Protein AF-A0A0F8W660-F1 (afdb_monomer_lite)

Organism: NCBI:txid412755

Foldseek 3Di:
DVVLVVLLVVLVVVLVVLVVLVVDLVPDADDPVNLVVLVVLQVVLCCCVPPVVNNNSSVSSNVSSVSVVCSDVPSDDPPPD

pLDDT: mean 79.31, std 10.23, range [44.31, 90.0]

Structure (mmCIF, N/CA/C/O backbone):
data_AF-A0A0F8W660-F1
#
_entry.id   AF-A0A0F8W660-F1
#
loop_
_atom_site.group_PDB
_atom_site.id
_atom_site.type_symbol
_atom_site.label_atom_id
_atom_site.label_alt_id
_atom_site.label_comp_id
_atom_site.label_asym_id
_atom_site.label_entity_id
_atom_site.label_seq_id
_atom_site.pdbx_PDB_ins_code
_atom_site.Cartn_x
_atom_site.Cartn_y
_atom_site.Cartn_z
_atom_site.occupancy
_atom_site.B_iso_or_equiv
_atom_site.auth_seq_id
_atom_site.auth_comp_id
_atom_site.auth_asym_id
_atom_site.auth_atom_id
_atom_site.pdbx_PDB_model_num
ATOM 1 N N . MET A 1 1 ? 15.888 3.441 -14.931 1.00 64.81 1 MET A N 1
ATOM 2 C CA . MET A 1 1 ? 16.276 3.009 -13.567 1.00 64.81 1 MET A CA 1
ATOM 3 C C . MET A 1 1 ? 16.179 4.126 -12.536 1.00 64.81 1 MET A C 1
ATOM 5 O O . MET A 1 1 ? 15.423 3.946 -11.598 1.00 64.81 1 MET A O 1
ATOM 9 N N . ILE A 1 2 ? 16.847 5.280 -12.699 1.00 86.69 2 ILE A N 1
ATOM 10 C CA . ILE A 1 2 ? 16.728 6.404 -11.739 1.00 86.69 2 ILE A CA 1
ATOM 11 C C . ILE A 1 2 ? 15.269 6.862 -11.538 1.00 86.69 2 ILE A C 1
ATOM 13 O O . ILE A 1 2 ? 14.849 7.130 -10.422 1.00 86.69 2 ILE A O 1
ATOM 17 N N . TRP A 1 3 ? 14.477 6.862 -12.615 1.00 85.31 3 TRP A N 1
ATOM 18 C CA . TRP A 1 3 ? 13.060 7.226 -12.584 1.00 85.31 3 TRP A CA 1
ATOM 19 C C . TRP A 1 3 ? 12.199 6.278 -11.741 1.00 85.31 3 TRP A C 1
ATOM 21 O O . TRP A 1 3 ? 11.391 6.738 -10.944 1.00 85.31 3 TRP A O 1
ATOM 31 N N . ASP A 1 4 ? 12.413 4.964 -11.866 1.00 86.56 4 ASP A N 1
ATOM 32 C CA . ASP A 1 4 ? 11.705 3.967 -11.052 1.00 86.56 4 ASP A CA 1
ATOM 33 C C . ASP A 1 4 ? 12.037 4.156 -9.566 1.00 86.56 4 ASP A C 1
ATOM 35 O O . ASP A 1 4 ? 11.148 4.130 -8.726 1.00 86.56 4 ASP A O 1
ATOM 39 N N . LEU A 1 5 ? 13.299 4.466 -9.246 1.00 86.81 5 LEU A N 1
ATOM 40 C CA . LEU A 1 5 ? 13.722 4.743 -7.873 1.00 86.81 5 LEU A CA 1
ATOM 41 C C . LEU A 1 5 ? 13.078 6.019 -7.303 1.00 86.81 5 LEU A C 1
ATOM 43 O O . LEU A 1 5 ? 12.616 6.010 -6.167 1.00 86.81 5 LEU A O 1
ATOM 47 N N . ILE A 1 6 ? 13.014 7.103 -8.082 1.00 90.00 6 ILE A N 1
ATOM 48 C CA . ILE A 1 6 ? 12.356 8.355 -7.666 1.00 90.00 6 ILE A CA 1
ATOM 49 C C . ILE A 1 6 ? 10.870 8.103 -7.384 1.00 90.00 6 ILE A C 1
ATOM 51 O O . ILE A 1 6 ? 10.360 8.500 -6.336 1.00 90.00 6 ILE A O 1
ATOM 55 N N . MET A 1 7 ? 10.188 7.389 -8.284 1.00 86.94 7 MET A N 1
ATOM 56 C CA . MET A 1 7 ? 8.781 7.033 -8.104 1.00 86.94 7 MET A CA 1
ATOM 57 C C . MET A 1 7 ? 8.580 6.098 -6.909 1.00 86.94 7 MET A C 1
ATOM 59 O O . MET A 1 7 ? 7.630 6.268 -6.152 1.00 86.94 7 MET A O 1
ATOM 63 N N . ALA A 1 8 ? 9.488 5.145 -6.702 1.00 87.12 8 ALA A N 1
ATOM 64 C CA . ALA A 1 8 ? 9.477 4.231 -5.567 1.00 87.12 8 ALA A CA 1
ATOM 65 C C . ALA A 1 8 ? 9.602 4.976 -4.229 1.00 87.12 8 ALA A C 1
ATOM 67 O O . ALA A 1 8 ? 8.857 4.679 -3.298 1.00 87.12 8 ALA A O 1
ATOM 68 N N . ILE A 1 9 ? 10.487 5.972 -4.140 1.00 88.38 9 ILE A N 1
ATOM 69 C CA . ILE A 1 9 ? 10.643 6.799 -2.936 1.00 88.38 9 ILE A CA 1
ATOM 70 C C . ILE A 1 9 ? 9.380 7.629 -2.687 1.00 88.38 9 ILE A C 1
ATOM 72 O O . ILE A 1 9 ? 8.850 7.594 -1.580 1.00 88.38 9 ILE A O 1
ATOM 76 N N . ALA A 1 10 ? 8.837 8.291 -3.713 1.00 86.56 10 ALA A N 1
ATOM 77 C CA . ALA A 1 10 ? 7.603 9.068 -3.577 1.00 86.56 10 ALA A CA 1
ATOM 78 C C . ALA A 1 10 ? 6.420 8.200 -3.098 1.00 86.56 10 ALA A C 1
ATOM 80 O O . ALA A 1 10 ? 5.650 8.594 -2.223 1.00 86.56 10 ALA A O 1
ATOM 81 N N . GLN A 1 11 ? 6.301 6.980 -3.629 1.00 83.62 11 GLN A N 1
ATOM 82 C CA . GLN A 1 11 ? 5.316 5.984 -3.194 1.00 83.62 11 GLN A CA 1
ATOM 83 C C . GLN A 1 11 ? 5.537 5.548 -1.741 1.00 83.62 11 GLN A C 1
ATOM 85 O O . GLN A 1 11 ? 4.573 5.393 -0.989 1.00 83.62 11 GLN A O 1
ATOM 90 N N . ALA A 1 12 ? 6.795 5.348 -1.343 1.00 85.56 12 ALA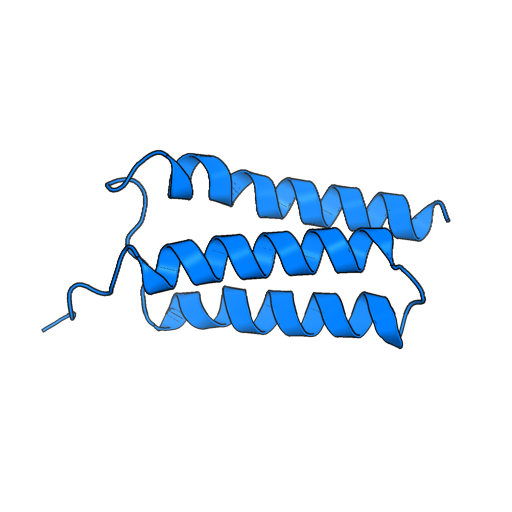 A N 1
ATOM 91 C CA . ALA A 1 12 ? 7.159 4.929 0.005 1.00 85.56 12 ALA A CA 1
ATOM 92 C C . ALA A 1 12 ? 6.870 6.019 1.045 1.00 85.56 12 ALA A C 1
ATOM 94 O O . ALA A 1 12 ? 6.353 5.706 2.114 1.00 85.56 12 ALA A O 1
ATOM 95 N N . GLU A 1 13 ? 7.134 7.289 0.729 1.00 86.44 13 GLU A N 1
ATOM 96 C CA . GLU A 1 13 ? 6.803 8.426 1.597 1.00 86.44 13 GLU A CA 1
ATOM 97 C C . GLU A 1 13 ? 5.292 8.528 1.833 1.00 86.44 13 GLU A C 1
ATOM 99 O O . GLU A 1 13 ? 4.844 8.647 2.974 1.00 86.44 13 GLU A O 1
ATOM 104 N N . LEU A 1 14 ? 4.493 8.388 0.771 1.00 78.19 14 LEU A N 1
ATOM 105 C CA . LEU A 1 14 ? 3.032 8.362 0.875 1.00 78.19 14 LEU A CA 1
ATOM 106 C C . LEU A 1 14 ? 2.531 7.126 1.641 1.00 78.19 14 LEU A C 1
ATOM 108 O O . LEU A 1 14 ? 1.575 7.217 2.414 1.00 78.19 14 LEU A O 1
ATOM 112 N N . GLY A 1 15 ? 3.192 5.981 1.465 1.00 78.62 15 GLY A N 1
ATOM 113 C CA . GLY A 1 15 ? 2.923 4.748 2.206 1.00 78.62 15 GLY A CA 1
ATOM 114 C C . GLY A 1 15 ? 3.329 4.814 3.681 1.00 78.62 15 GLY A C 1
ATOM 115 O O . GLY A 1 15 ? 2.750 4.111 4.504 1.00 78.62 15 GLY A O 1
ATOM 116 N N . LEU A 1 16 ? 4.268 5.682 4.065 1.00 82.56 16 LEU A N 1
ATOM 117 C CA . LEU A 1 16 ? 4.736 5.791 5.449 1.00 82.56 16 LEU A CA 1
ATOM 118 C C . LEU A 1 16 ? 3.626 6.262 6.395 1.00 82.56 16 LEU A C 1
ATOM 120 O O . LEU A 1 16 ? 3.561 5.839 7.550 1.00 82.56 16 LEU A O 1
ATOM 124 N N . PHE A 1 17 ? 2.709 7.090 5.889 1.00 77.50 17 PHE A N 1
ATOM 125 C CA . PHE A 1 17 ? 1.567 7.580 6.657 1.00 77.50 17 PHE A CA 1
ATOM 126 C C . PHE A 1 17 ? 0.628 6.466 7.109 1.00 77.50 17 PHE A C 1
ATOM 128 O O . PHE A 1 17 ? -0.067 6.666 8.100 1.00 77.50 17 PHE A O 1
ATOM 135 N N . ILE A 1 18 ? 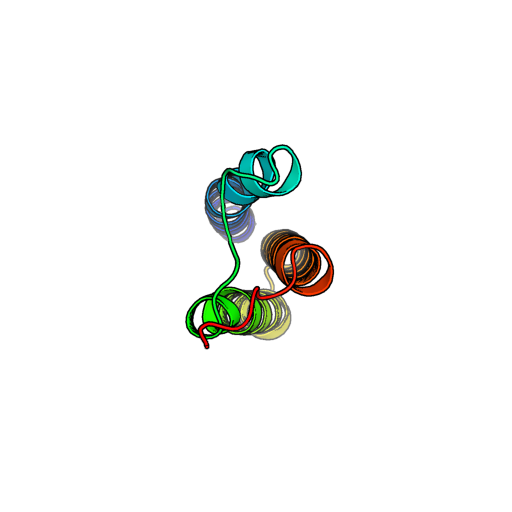0.667 5.301 6.451 1.00 78.94 18 ILE A N 1
ATOM 136 C CA . ILE A 1 18 ? -0.082 4.094 6.817 1.00 78.94 18 ILE A CA 1
ATOM 137 C C . ILE A 1 18 ? 0.394 3.494 8.140 1.00 78.94 18 ILE A C 1
ATOM 139 O O . ILE A 1 18 ? -0.376 2.846 8.841 1.00 78.94 18 ILE A O 1
ATOM 143 N N . VAL A 1 19 ? 1.675 3.656 8.481 1.00 80.06 19 VAL A N 1
ATOM 144 C CA . VAL A 1 19 ? 2.311 2.969 9.611 1.00 80.06 19 VAL A CA 1
ATOM 145 C C . VAL A 1 19 ? 1.678 3.368 10.947 1.00 80.06 19 VAL A C 1
ATOM 147 O O . VAL A 1 19 ? 1.227 2.473 11.670 1.00 80.06 19 VAL A O 1
ATOM 150 N N . PRO A 1 20 ? 1.546 4.666 11.294 1.00 77.62 20 PRO A N 1
ATOM 151 C CA . PRO A 1 20 ? 0.813 5.054 12.497 1.00 77.62 20 PRO A CA 1
ATOM 152 C C . PRO A 1 20 ? -0.666 4.655 12.411 1.00 77.62 20 PRO A C 1
ATOM 154 O O . PRO A 1 20 ? -1.266 4.297 13.428 1.00 77.62 20 PRO A O 1
ATOM 157 N N . THR A 1 21 ? -1.240 4.637 11.204 1.00 76.88 21 THR A N 1
ATOM 158 C CA . THR A 1 21 ? -2.603 4.158 10.953 1.00 76.88 21 THR A CA 1
ATOM 159 C C . THR A 1 21 ? -2.750 2.660 11.127 1.00 76.88 21 THR A C 1
ATOM 161 O O . THR A 1 21 ? -3.858 2.222 11.357 1.00 76.88 21 THR A O 1
ATOM 164 N N . LEU A 1 22 ? -1.700 1.852 11.034 1.00 73.44 22 LEU A N 1
ATOM 165 C CA . LEU A 1 22 ? -1.741 0.420 11.333 1.00 73.44 22 LEU A CA 1
ATOM 166 C C . LEU A 1 22 ? -1.482 0.166 12.819 1.00 73.44 22 LEU A C 1
ATOM 168 O O . LEU A 1 22 ? -2.128 -0.704 13.406 1.00 73.44 22 LEU A O 1
ATOM 172 N N . ALA A 1 23 ? -0.618 0.968 13.446 1.00 79.12 23 ALA A N 1
ATOM 173 C CA . ALA A 1 23 ? -0.234 0.825 14.849 1.00 79.12 23 ALA A CA 1
ATOM 174 C C . ALA A 1 23 ? -1.296 1.341 15.837 1.00 79.12 23 ALA A C 1
ATOM 176 O O . ALA A 1 23 ? -1.513 0.727 16.879 1.00 79.12 23 ALA A O 1
ATOM 177 N N . ASN A 1 24 ? -1.994 2.438 15.523 1.00 77.31 24 ASN A N 1
ATOM 178 C CA . ASN A 1 24 ? -2.939 3.069 16.449 1.00 77.31 24 ASN A CA 1
ATOM 179 C C . ASN A 1 24 ? -4.374 3.024 15.912 1.00 77.31 24 ASN A C 1
ATOM 181 O O . ASN A 1 24 ? -4.695 3.703 14.938 1.00 77.31 24 ASN A O 1
ATOM 185 N N . LYS A 1 25 ? -5.241 2.226 16.550 1.00 66.56 25 LYS A N 1
ATOM 186 C CA . LYS A 1 25 ? -6.665 2.068 16.189 1.00 66.56 25 LYS A CA 1
ATOM 187 C C . LYS A 1 25 ? -7.482 3.356 16.287 1.00 66.56 25 LYS A C 1
ATOM 189 O O . LYS A 1 25 ? -8.375 3.549 15.475 1.00 66.56 25 LYS A O 1
ATOM 194 N N . ALA A 1 26 ? -7.127 4.256 17.200 1.00 68.38 26 ALA A N 1
ATOM 195 C CA . ALA A 1 26 ? -7.814 5.532 17.386 1.00 68.38 26 ALA A CA 1
ATOM 196 C C . ALA A 1 26 ? -7.356 6.626 16.406 1.00 68.38 26 ALA A C 1
ATOM 198 O O . ALA A 1 26 ? -8.012 7.655 16.291 1.00 68.38 26 ALA A O 1
ATOM 199 N N . ALA A 1 27 ? -6.234 6.429 15.702 1.00 68.50 27 ALA A N 1
ATOM 200 C CA . ALA A 1 27 ? -5.666 7.467 14.841 1.00 68.50 27 ALA A CA 1
ATOM 201 C C . ALA A 1 27 ? -6.480 7.714 13.564 1.00 68.50 27 ALA A C 1
ATOM 203 O O . ALA A 1 27 ? -6.368 8.784 12.970 1.00 68.50 27 ALA A O 1
ATOM 204 N N . TYR A 1 28 ? -7.265 6.732 13.112 1.00 70.50 28 TYR A N 1
ATOM 205 C CA . TYR A 1 28 ? -8.007 6.849 11.864 1.00 70.50 28 TYR A CA 1
ATOM 206 C C . TYR A 1 28 ? -9.138 5.833 11.763 1.00 70.50 28 TYR A C 1
ATOM 208 O O . TYR A 1 28 ? -8.914 4.627 11.909 1.00 70.50 28 TYR A O 1
ATOM 216 N N . MET A 1 29 ? -10.322 6.336 11.422 1.00 70.69 29 MET A N 1
ATOM 217 C CA . MET A 1 29 ? -11.459 5.533 10.997 1.00 70.69 29 MET A CA 1
ATOM 218 C C . MET A 1 29 ? -11.616 5.613 9.475 1.00 70.69 29 MET A C 1
ATOM 220 O O . MET A 1 29 ? -11.807 6.713 8.947 1.00 70.69 29 MET A O 1
ATOM 224 N N . PRO A 1 30 ? -11.545 4.478 8.759 1.00 69.50 30 PRO A N 1
ATOM 225 C CA . PRO A 1 30 ? -11.753 4.448 7.319 1.00 69.50 30 PRO A CA 1
ATOM 226 C C . PRO A 1 30 ? -13.212 4.781 6.972 1.00 69.50 30 PRO A C 1
ATOM 228 O O . PRO A 1 30 ? -14.138 4.104 7.414 1.00 69.50 30 PRO A O 1
ATOM 231 N N . ARG A 1 31 ? -13.416 5.827 6.160 1.00 72.50 31 ARG A N 1
ATOM 232 C CA . ARG A 1 31 ? -14.731 6.235 5.625 1.00 72.50 31 ARG A CA 1
ATOM 233 C C . ARG A 1 31 ? -14.880 5.730 4.197 1.00 72.50 31 ARG A C 1
ATOM 235 O O . ARG A 1 31 ? -13.882 5.638 3.502 1.00 72.50 31 ARG A O 1
ATOM 242 N N . LEU A 1 32 ? -16.090 5.499 3.686 1.00 66.12 32 LEU A N 1
ATOM 243 C CA . LEU A 1 32 ? -16.286 5.043 2.293 1.00 66.12 32 LEU A CA 1
ATOM 244 C C . LEU A 1 32 ? -15.556 5.910 1.246 1.00 66.12 32 LEU A C 1
ATOM 246 O O . LEU A 1 32 ? -14.990 5.380 0.291 1.00 66.12 32 LEU A O 1
ATOM 250 N N . THR A 1 33 ? -15.476 7.227 1.462 1.00 66.56 33 THR A N 1
ATOM 251 C CA . THR A 1 33 ? -14.724 8.160 0.601 1.00 66.56 33 THR A CA 1
ATOM 252 C C . THR A 1 33 ? -13.218 7.882 0.572 1.00 66.56 33 THR A C 1
ATOM 254 O O . THR A 1 33 ? -12.553 8.142 -0.426 1.00 66.56 33 THR A O 1
ATOM 257 N N . SER A 1 34 ? -12.672 7.292 1.632 1.00 65.25 34 SER A N 1
ATOM 258 C CA . SER A 1 34 ? -11.268 6.896 1.745 1.00 65.25 34 SER A CA 1
ATOM 259 C C . SER A 1 34 ? -10.953 5.602 0.981 1.00 65.25 34 SER A C 1
ATOM 261 O O . SER A 1 34 ? -9.786 5.311 0.731 1.00 65.25 34 SER A O 1
ATOM 263 N N . GLY A 1 35 ? -11.972 4.849 0.541 1.00 68.94 35 GLY A N 1
ATOM 264 C CA . GLY A 1 35 ? -11.803 3.652 -0.292 1.00 68.94 35 GLY A CA 1
ATOM 265 C C . GLY A 1 35 ? -11.260 3.991 -1.682 1.00 68.94 35 GLY A C 1
ATOM 266 O O . GLY A 1 35 ? -10.552 3.189 -2.293 1.00 68.94 35 GLY A O 1
ATOM 267 N N . GLY A 1 36 ? -11.490 5.230 -2.136 1.00 75.62 36 GLY A N 1
ATOM 268 C CA . GLY A 1 36 ? -10.874 5.781 -3.342 1.00 75.62 36 GLY A CA 1
ATOM 269 C C . GLY A 1 36 ? -9.345 5.790 -3.288 1.00 75.62 36 GLY A C 1
ATOM 270 O O . GLY A 1 36 ? -8.704 5.686 -4.330 1.00 75.62 36 GLY A O 1
ATOM 271 N N . LEU A 1 37 ? -8.747 5.825 -2.093 1.00 78.62 37 LEU A N 1
ATOM 272 C CA . LEU A 1 37 ? -7.296 5.773 -1.932 1.00 78.62 37 LEU A CA 1
ATOM 273 C C . LEU A 1 37 ? -6.733 4.381 -2.269 1.00 78.62 37 LEU A C 1
ATOM 275 O O . LEU A 1 37 ? -5.719 4.280 -2.955 1.00 78.62 37 LEU A O 1
ATOM 279 N N . VAL A 1 38 ? -7.428 3.309 -1.871 1.00 83.00 38 VAL A N 1
ATOM 280 C CA . VAL A 1 38 ? -7.062 1.923 -2.224 1.00 83.00 38 VAL A CA 1
ATOM 281 C C . VAL A 1 38 ? -7.206 1.701 -3.728 1.00 83.00 38 VAL A C 1
ATOM 283 O O . VAL A 1 38 ? -6.290 1.180 -4.370 1.00 83.00 38 VAL A O 1
ATOM 286 N N . ALA A 1 39 ? -8.335 2.125 -4.304 1.00 83.25 39 ALA A N 1
ATOM 287 C CA . ALA A 1 39 ? -8.581 2.008 -5.739 1.00 83.25 39 ALA A CA 1
ATOM 288 C C . ALA A 1 39 ? -7.550 2.807 -6.554 1.00 83.25 39 ALA A C 1
ATOM 290 O O . ALA A 1 39 ? -6.963 2.276 -7.495 1.00 83.25 39 ALA A O 1
ATOM 291 N N . GLY A 1 40 ? -7.268 4.047 -6.147 1.00 83.94 40 GLY A N 1
ATOM 292 C CA . GLY A 1 40 ? -6.273 4.909 -6.781 1.00 83.94 40 GLY A CA 1
ATOM 293 C C . GLY A 1 40 ? -4.868 4.310 -6.743 1.00 83.94 40 GLY A C 1
ATOM 294 O O . GLY A 1 40 ? -4.231 4.196 -7.788 1.00 83.94 40 GLY A O 1
ATOM 295 N N . LEU A 1 41 ? -4.402 3.850 -5.577 1.00 83.88 41 LEU A N 1
ATOM 296 C CA . LEU A 1 41 ? -3.086 3.210 -5.451 1.00 83.88 41 LEU A CA 1
ATOM 297 C C . LEU A 1 41 ? -2.984 1.919 -6.273 1.00 83.88 41 LEU A C 1
ATOM 299 O O . LEU A 1 41 ? -1.944 1.660 -6.874 1.00 83.88 41 LEU A O 1
ATOM 303 N N . SER A 1 42 ? -4.071 1.150 -6.367 1.00 85.00 42 SER A N 1
ATOM 304 C CA . SER A 1 42 ? -4.121 -0.059 -7.199 1.00 85.00 42 SER A CA 1
ATOM 305 C C . SER A 1 42 ? -3.980 0.272 -8.689 1.00 85.00 42 SER A C 1
ATOM 307 O O . SER A 1 42 ? -3.205 -0.372 -9.395 1.00 85.00 42 SER A O 1
ATOM 309 N N . VAL A 1 43 ? -4.671 1.313 -9.169 1.00 88.25 43 VAL A N 1
ATOM 310 C CA . VAL A 1 43 ? -4.540 1.797 -10.555 1.00 88.25 43 VAL A CA 1
ATOM 311 C C . VAL A 1 43 ? -3.122 2.297 -10.826 1.00 88.25 43 VAL A C 1
ATOM 313 O O . VAL A 1 43 ? -2.545 1.968 -11.861 1.00 88.25 43 VAL A O 1
ATOM 316 N N . VAL A 1 44 ? -2.531 3.040 -9.887 1.00 86.69 44 VAL A N 1
ATOM 317 C CA . VAL A 1 44 ? -1.155 3.538 -10.010 1.00 86.69 44 VAL A CA 1
ATOM 318 C C . VAL A 1 44 ? -0.146 2.386 -10.058 1.00 86.69 44 VAL A C 1
ATOM 320 O O . VAL A 1 44 ? 0.754 2.412 -10.895 1.00 86.69 44 VAL A O 1
ATOM 323 N N . ALA A 1 45 ? -0.313 1.350 -9.233 1.00 87.62 45 ALA A N 1
ATOM 324 C CA . ALA A 1 45 ? 0.547 0.167 -9.258 1.00 87.62 45 ALA A CA 1
ATOM 325 C C . ALA A 1 45 ? 0.522 -0.527 -10.630 1.00 87.62 45 ALA A C 1
ATOM 327 O O . ALA A 1 45 ? 1.574 -0.819 -11.202 1.00 87.62 45 ALA A O 1
ATOM 328 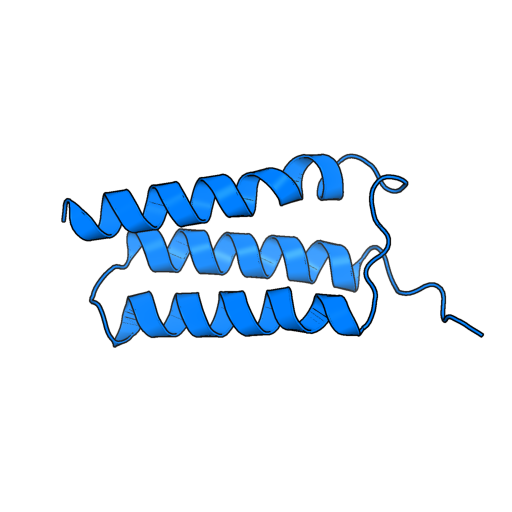N N . VAL A 1 46 ? -0.672 -0.732 -11.197 1.00 86.94 46 VAL A N 1
ATOM 329 C CA . VAL A 1 46 ? -0.836 -1.343 -12.526 1.00 86.94 46 VAL A CA 1
ATOM 330 C C . VAL A 1 46 ? -0.250 -0.453 -13.623 1.00 86.94 46 VAL A C 1
ATOM 332 O O . VAL A 1 46 ? 0.453 -0.951 -14.503 1.00 86.94 46 VAL A O 1
ATOM 335 N N . ALA A 1 47 ? -0.485 0.860 -13.562 1.00 87.19 47 ALA A N 1
ATOM 336 C CA . ALA A 1 47 ? 0.050 1.809 -14.534 1.00 87.19 47 ALA A CA 1
ATOM 337 C C . ALA A 1 47 ? 1.586 1.823 -14.534 1.00 87.19 47 ALA A C 1
ATOM 339 O O . ALA A 1 47 ? 2.199 1.820 -15.600 1.00 87.19 47 ALA A O 1
ATOM 340 N N . LEU A 1 48 ? 2.219 1.782 -13.359 1.00 86.81 48 LEU A N 1
ATOM 341 C CA . LEU A 1 48 ? 3.678 1.730 -13.236 1.00 86.81 48 LEU A CA 1
ATOM 342 C C . LEU A 1 48 ? 4.253 0.417 -13.780 1.00 86.81 48 LEU A C 1
ATOM 344 O O . LEU A 1 48 ? 5.268 0.435 -14.481 1.00 86.81 48 LEU A O 1
ATOM 348 N N . LEU A 1 49 ? 3.576 -0.702 -13.516 1.00 85.88 49 LEU A N 1
ATOM 349 C CA . LEU A 1 49 ? 4.023 -2.022 -13.951 1.00 85.88 49 LEU A CA 1
ATOM 350 C C . LEU A 1 49 ? 3.904 -2.207 -15.469 1.00 85.88 49 LEU A C 1
ATOM 352 O O . LEU A 1 49 ? 4.850 -2.660 -16.107 1.00 85.88 49 LEU A O 1
ATOM 356 N N . VAL A 1 50 ? 2.751 -1.857 -16.046 1.00 85.88 50 VAL A N 1
ATOM 357 C CA . VAL A 1 50 ? 2.417 -2.163 -17.449 1.00 85.88 50 VAL A CA 1
ATOM 358 C C . VAL A 1 50 ? 2.725 -0.994 -18.389 1.00 85.88 50 VAL A C 1
ATOM 360 O O . VAL A 1 50 ? 3.087 -1.214 -19.540 1.00 85.88 50 VAL A O 1
ATOM 363 N N . GLY A 1 51 ? 2.597 0.248 -17.918 1.00 81.88 51 GLY A N 1
ATOM 364 C CA . GLY A 1 51 ? 2.748 1.453 -18.742 1.00 81.88 51 GLY A CA 1
ATOM 365 C C . GLY A 1 51 ? 4.131 2.101 -18.687 1.00 81.88 51 GLY A C 1
ATOM 366 O O . GLY A 1 51 ? 4.562 2.686 -19.677 1.00 81.88 51 GLY A O 1
ATOM 367 N N . PHE A 1 52 ? 4.841 1.994 -17.558 1.00 81.81 52 PHE A N 1
ATOM 368 C CA . PHE A 1 52 ? 6.111 2.708 -17.338 1.00 81.81 52 PHE A CA 1
ATOM 369 C C . PHE A 1 52 ? 7.324 1.797 -17.114 1.00 81.81 52 PHE A C 1
ATOM 371 O O . PHE A 1 52 ? 8.428 2.310 -16.925 1.00 81.81 52 PHE A O 1
ATOM 378 N N . ASN A 1 53 ? 7.141 0.469 -17.158 1.00 85.94 53 ASN A N 1
ATOM 379 C CA . ASN A 1 53 ? 8.185 -0.529 -16.891 1.00 85.94 53 ASN A CA 1
ATOM 380 C C . ASN A 1 53 ? 8.989 -0.201 -15.615 1.00 85.94 53 ASN A C 1
ATOM 382 O O . ASN A 1 53 ? 10.223 -0.206 -15.606 1.00 85.94 53 ASN A O 1
ATOM 386 N N . ALA A 1 54 ? 8.263 0.160 -14.555 1.00 87.44 54 ALA A N 1
ATOM 387 C CA . ALA A 1 54 ? 8.798 0.634 -13.285 1.00 87.44 54 ALA A CA 1
ATOM 388 C C . ALA A 1 54 ? 8.410 -0.366 -12.172 1.00 87.44 54 ALA A C 1
ATOM 390 O O . ALA A 1 54 ? 7.478 -0.126 -11.399 1.00 87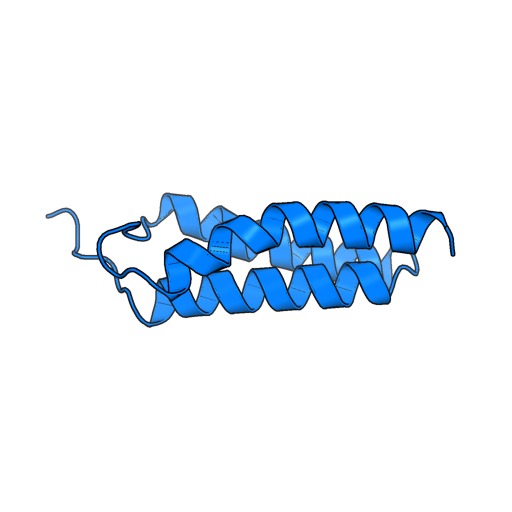.44 54 ALA A O 1
ATOM 391 N N . PRO A 1 55 ? 9.038 -1.558 -12.143 1.00 88.19 55 PRO A N 1
ATOM 392 C CA . PRO A 1 55 ? 8.582 -2.672 -11.316 1.00 88.19 55 PRO A CA 1
ATOM 393 C C . PRO A 1 55 ? 8.753 -2.423 -9.814 1.00 88.19 55 PRO A C 1
ATOM 395 O O . PRO A 1 55 ? 7.935 -2.903 -9.028 1.00 88.19 55 PRO A O 1
ATOM 398 N N . VAL A 1 56 ? 9.778 -1.673 -9.394 1.00 88.69 56 VAL A N 1
ATOM 399 C CA . VAL A 1 56 ? 10.018 -1.409 -7.966 1.00 88.69 56 VAL A CA 1
ATOM 400 C C . VAL A 1 56 ? 8.961 -0.453 -7.425 1.00 88.69 56 VAL A C 1
ATOM 402 O O . VAL A 1 56 ? 8.344 -0.727 -6.395 1.00 88.69 56 VAL A O 1
ATOM 405 N N . SER A 1 57 ? 8.698 0.639 -8.138 1.00 87.44 57 SER A N 1
ATOM 406 C CA . SER A 1 57 ? 7.651 1.590 -7.764 1.00 87.44 57 SER A CA 1
ATOM 407 C C . SER A 1 57 ? 6.259 0.960 -7.799 1.00 87.44 57 SER A C 1
ATOM 409 O O . SER A 1 57 ? 5.470 1.205 -6.887 1.00 87.44 57 SER A O 1
ATOM 411 N N . ALA A 1 58 ? 5.976 0.082 -8.767 1.00 88.62 58 ALA A N 1
ATOM 412 C CA . ALA A 1 58 ? 4.736 -0.692 -8.804 1.00 88.62 58 ALA A CA 1
ATOM 413 C C . ALA A 1 58 ? 4.573 -1.613 -7.582 1.00 88.62 58 ALA A C 1
ATOM 415 O O . ALA A 1 58 ? 3.484 -1.690 -7.011 1.00 88.62 58 ALA A O 1
ATOM 416 N N . ALA A 1 59 ? 5.645 -2.285 -7.152 1.00 89.56 59 ALA A N 1
ATOM 417 C CA . ALA A 1 59 ? 5.614 -3.148 -5.974 1.00 89.56 59 ALA A CA 1
ATOM 418 C C . ALA A 1 59 ? 5.319 -2.352 -4.693 1.00 89.56 59 ALA A C 1
ATOM 420 O O . ALA A 1 59 ? 4.466 -2.757 -3.904 1.00 89.56 59 ALA A O 1
ATOM 421 N N . ILE A 1 60 ? 5.966 -1.197 -4.505 1.00 88.88 60 ILE A N 1
ATOM 422 C CA . ILE A 1 60 ? 5.719 -0.326 -3.343 1.00 88.88 60 ILE A CA 1
ATOM 423 C C . ILE A 1 60 ? 4.291 0.228 -3.374 1.00 88.88 60 ILE A C 1
ATOM 425 O O . ILE A 1 60 ? 3.608 0.198 -2.353 1.00 88.88 60 ILE A O 1
ATOM 429 N N . ALA A 1 61 ? 3.806 0.657 -4.542 1.00 88.56 61 ALA A N 1
ATOM 430 C CA . ALA A 1 61 ? 2.424 1.098 -4.723 1.00 88.56 61 ALA A CA 1
ATOM 431 C C . ALA A 1 61 ? 1.415 0.014 -4.330 1.00 88.56 61 ALA A C 1
ATOM 433 O O . ALA A 1 61 ? 0.460 0.276 -3.597 1.00 88.56 61 ALA A O 1
ATOM 434 N N . GLY A 1 62 ? 1.656 -1.220 -4.781 1.00 87.81 62 GLY A N 1
ATOM 435 C CA . GLY A 1 62 ? 0.834 -2.378 -4.449 1.00 87.8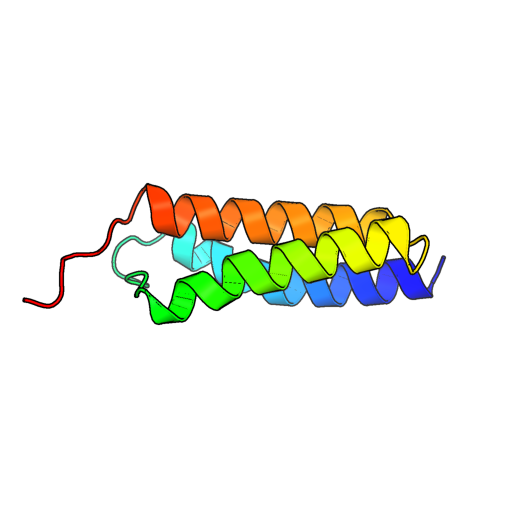1 62 GLY A CA 1
ATOM 436 C C . GLY A 1 62 ? 0.852 -2.700 -2.955 1.00 87.81 62 GLY A C 1
ATOM 437 O O . GLY A 1 62 ? -0.205 -2.924 -2.369 1.00 87.81 62 GLY A O 1
ATOM 438 N N . LEU A 1 63 ? 2.020 -2.659 -2.309 1.00 88.50 63 LEU A N 1
ATOM 439 C CA . LEU A 1 63 ? 2.137 -2.856 -0.860 1.00 88.50 63 LEU A CA 1
ATOM 440 C C . LEU A 1 63 ? 1.393 -1.771 -0.075 1.00 88.50 63 LEU A C 1
ATOM 442 O O . LEU A 1 63 ? 0.669 -2.091 0.868 1.00 88.50 63 LEU A O 1
ATOM 446 N N . SER A 1 64 ? 1.505 -0.510 -0.489 1.00 87.00 64 SER A N 1
ATOM 447 C CA . SER A 1 64 ? 0.744 0.599 0.094 1.00 87.00 64 SER A CA 1
ATOM 448 C C . SER A 1 64 ? -0.764 0.407 -0.093 1.00 87.00 64 SER A C 1
ATOM 450 O O . SER A 1 64 ? -1.531 0.606 0.850 1.00 87.00 64 SER A O 1
ATOM 452 N N . ALA A 1 65 ? -1.205 -0.042 -1.274 1.00 88.19 65 ALA A N 1
ATOM 453 C CA . ALA A 1 65 ? -2.608 -0.363 -1.532 1.00 88.19 65 ALA A CA 1
ATOM 454 C C . ALA A 1 65 ? -3.109 -1.491 -0.616 1.00 88.19 65 ALA A C 1
ATOM 456 O O . ALA A 1 65 ? -4.179 -1.363 -0.021 1.00 88.19 65 ALA A O 1
ATOM 457 N N . LEU A 1 66 ? -2.323 -2.559 -0.443 1.00 87.38 66 LEU A N 1
ATOM 458 C CA . LEU A 1 66 ? -2.641 -3.671 0.457 1.00 87.38 66 LEU A CA 1
ATOM 459 C C . LEU A 1 66 ? -2.680 -3.234 1.924 1.00 87.38 66 LEU A C 1
ATOM 461 O O . LEU A 1 66 ? -3.586 -3.628 2.658 1.00 87.38 66 LEU A O 1
ATOM 465 N N . GLY A 1 67 ? -1.745 -2.384 2.350 1.00 86.00 67 GLY A N 1
ATOM 466 C CA . GLY A 1 67 ? -1.757 -1.793 3.684 1.00 86.00 67 GLY A CA 1
ATOM 467 C C . GLY A 1 67 ? -3.051 -1.015 3.940 1.00 86.00 67 GLY A C 1
ATOM 468 O O . GLY A 1 67 ? -3.709 -1.239 4.957 1.00 86.00 67 GLY A O 1
ATOM 469 N N . TRP A 1 68 ? -3.494 -0.194 2.984 1.00 83.88 68 TRP A N 1
ATOM 470 C CA . TRP A 1 68 ? -4.718 0.603 3.128 1.00 83.88 68 TRP A CA 1
ATOM 471 C C . TRP A 1 68 ? -5.962 -0.282 3.051 1.00 83.88 68 TRP A C 1
ATOM 473 O O . TRP A 1 68 ? -6.903 -0.085 3.819 1.00 83.88 68 TRP A O 1
ATOM 483 N N . ALA A 1 69 ? -5.947 -1.301 2.190 1.00 84.38 69 ALA A N 1
ATOM 484 C CA . ALA A 1 69 ? -6.998 -2.308 2.124 1.00 84.38 69 ALA A CA 1
ATOM 485 C C . ALA A 1 69 ? -7.138 -3.059 3.457 1.00 84.38 69 ALA A C 1
ATOM 487 O O . ALA A 1 69 ? -8.255 -3.283 3.915 1.00 84.38 69 ALA A O 1
ATOM 488 N N . SER A 1 70 ? -6.025 -3.388 4.123 1.00 82.81 70 SER A N 1
ATOM 489 C CA . SER A 1 70 ? -6.045 -4.032 5.441 1.00 82.81 70 SER A CA 1
ATOM 490 C C . SER A 1 70 ? -6.582 -3.102 6.536 1.00 82.81 70 SER A C 1
ATOM 492 O O . SER A 1 70 ? -7.405 -3.529 7.346 1.00 82.81 70 SER A O 1
ATOM 494 N N . VAL A 1 71 ? -6.211 -1.814 6.518 1.00 81.06 71 VAL A N 1
ATOM 495 C CA . VAL A 1 71 ? -6.808 -0.789 7.392 1.00 81.06 71 VAL A CA 1
ATOM 496 C C . VAL A 1 71 ? -8.324 -0.767 7.204 1.00 81.06 71 VAL A C 1
ATOM 498 O O . VAL A 1 71 ? -9.053 -0.827 8.188 1.00 81.06 71 VAL A O 1
ATOM 501 N N . PHE A 1 72 ? -8.805 -0.772 5.962 1.00 78.31 72 PHE A N 1
ATOM 502 C CA . PHE A 1 72 ? -10.234 -0.811 5.653 1.00 78.31 72 PHE A CA 1
ATOM 503 C C . PHE A 1 72 ? -10.938 -2.080 6.129 1.00 78.31 72 PHE A C 1
ATOM 505 O O . PHE A 1 72 ? -11.992 -2.003 6.756 1.00 78.31 72 PHE A O 1
ATOM 512 N N . ALA A 1 73 ? -10.364 -3.242 5.822 1.00 79.00 73 ALA A N 1
ATOM 513 C CA . ALA A 1 73 ? -10.972 -4.533 6.109 1.00 79.00 73 ALA A CA 1
ATOM 514 C C . ALA A 1 73 ? -11.057 -4.811 7.617 1.00 79.00 73 ALA A C 1
ATOM 516 O O . ALA A 1 73 ? -12.055 -5.351 8.087 1.00 79.00 73 ALA A O 1
ATOM 517 N N . PHE A 1 74 ? -10.027 -4.434 8.383 1.00 76.75 74 PHE A N 1
ATOM 518 C CA . PHE A 1 74 ? -9.907 -4.799 9.799 1.00 76.75 74 PHE A CA 1
ATOM 519 C C . PHE A 1 74 ? -10.272 -3.687 10.781 1.00 76.75 74 PHE A C 1
ATOM 521 O O . PHE A 1 74 ? -10.429 -3.958 11.973 1.00 76.75 74 PHE A O 1
ATOM 528 N N . ARG A 1 75 ? -10.406 -2.440 10.325 1.00 72.25 75 ARG A N 1
ATOM 529 C CA . ARG A 1 75 ? -10.803 -1.301 11.175 1.00 72.25 75 ARG A CA 1
ATOM 530 C C . ARG A 1 75 ? -12.170 -0.775 10.783 1.00 72.25 75 ARG A C 1
ATOM 532 O O . ARG A 1 75 ? -12.383 0.430 10.784 1.00 72.25 75 ARG A O 1
ATOM 539 N N . GLY A 1 76 ? -13.025 -1.725 10.403 1.00 57.69 76 GLY A N 1
ATOM 540 C CA . GLY A 1 76 ? -14.301 -1.548 9.737 1.00 57.69 76 GLY A CA 1
ATOM 541 C C . GLY A 1 76 ? -15.072 -0.306 10.156 1.00 57.69 76 GLY A C 1
ATOM 542 O O . GLY A 1 76 ? -15.097 0.077 11.321 1.00 57.69 76 GLY A O 1
ATOM 543 N N . THR A 1 77 ? -15.715 0.270 9.142 1.00 59.06 77 THR A N 1
ATOM 544 C CA . THR A 1 77 ? -16.701 1.339 9.233 1.00 59.06 77 THR A CA 1
ATOM 545 C C . THR A 1 77 ? -17.597 1.104 10.453 1.00 59.06 77 THR A C 1
ATOM 547 O O . THR A 1 77 ? -18.465 0.231 10.451 1.00 59.06 77 THR A O 1
ATOM 550 N N . GLU A 1 78 ? -17.417 1.882 11.521 1.00 54.62 78 GLU A N 1
ATOM 551 C CA . GLU A 1 78 ? -18.601 2.231 12.291 1.00 54.62 78 GLU A CA 1
ATOM 552 C C . GLU A 1 78 ? -19.493 2.926 11.267 1.00 54.62 78 GLU A C 1
ATOM 554 O O . GLU A 1 78 ? -19.084 3.895 10.622 1.00 54.62 78 GLU A O 1
ATOM 559 N N . ARG A 1 79 ? -20.624 2.290 10.948 1.00 49.72 79 ARG A N 1
ATOM 560 C CA . ARG A 1 79 ? -21.630 2.880 10.074 1.00 49.72 79 ARG A CA 1
ATOM 561 C C . ARG A 1 79 ? -21.926 4.261 10.647 1.00 49.72 79 ARG A C 1
ATOM 563 O O . ARG A 1 79 ? -22.382 4.357 11.783 1.00 49.72 79 ARG A O 1
ATOM 570 N N . GLU A 1 80 ? -21.649 5.314 9.884 1.00 51.62 80 GLU A N 1
ATOM 571 C CA . GLU A 1 80 ? -22.374 6.561 10.093 1.00 51.62 80 GLU A CA 1
ATOM 572 C C . GLU A 1 80 ? -23.855 6.222 9.869 1.00 51.62 80 GLU A C 1
ATOM 574 O O . GLU A 1 80 ? -24.263 5.965 8.738 1.00 51.62 80 GLU A O 1
ATOM 579 N N . SER A 1 81 ? -24.586 6.171 10.991 1.00 44.31 81 SER A N 1
ATOM 580 C CA . SER A 1 81 ? -26.037 5.976 11.182 1.00 44.31 81 SER A CA 1
ATOM 581 C C . SER A 1 81 ? -26.660 4.649 10.741 1.00 44.31 81 SER A C 1
ATOM 583 O O . SER A 1 81 ? -26.640 4.323 9.535 1.00 44.31 81 SER A O 1
#

Secondary structure (DSSP, 8-state):
-HHHHHHHHHHHHHHHTHHHHHH-GGG-PPPGGGHHHHHHHHHHHHHHHHHS--HHHHHHHHHHHHHHHHHHHHS------

Sequence (81 aa):
MIWDLIMAIAQAELGLFIVPTLANKAAYMPRLTSGGLVAGLSVVAVALLVGFNAPVSAAIAGLSALGWASVFAFRGTERES

Radius of g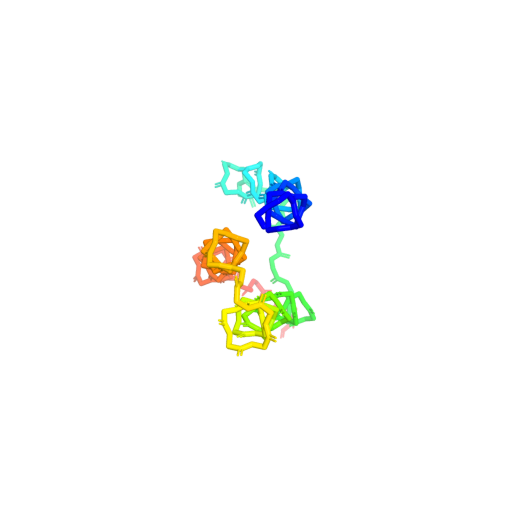yration: 13.7 Å; chains: 1; bounding box: 43×14×36 Å